Protein AF-A0A1A0UM39-F1 (afdb_monomer)

pLDDT: mean 70.12, std 14.11, range [39.03, 97.75]

Foldseek 3Di:
DDDDDDDDPVCPPPDDDPPPPPPDDDDCDDPPDPDDLVPDVVSVVVVVVVVVVVVVVVVVVVVCVVVPPPDDDDPPPDDDDDDDDDDDDDDDDDDDDDDDDDDDDDDDDDDDDDDDDDDDDDDDDDDDDDDDDDDDDDDDDDDDDDDDDD

Mean predicted aligned error: 24.95 Å

Sequence (150 aa):
MARYGPPDPNHPDNEPTAYINYGDGGPGVPPEEPVPWYRKPAALVAFGAIGALLVALIVWGLASLISGNDSTTEPTSLTPLTTTARTTATTTVSPQTVTETITAPPVAPTTTEPTTTTTTTTTTPPPTTSISTETSTETVTETVTATPAP

Radius of gyration: 46.08 Å; Cα contacts (8 Å, |Δi|>4): 5; chains: 1; bounding box: 113×48×126 Å

Solvent-accessible surface area (backbone atoms only — not comparable to full-atom values): 11419 Å² total; per-residue (Å²): 138,83,84,85,70,81,86,58,92,86,61,82,85,81,64,87,74,77,77,78,74,91,78,71,90,63,100,73,76,72,79,80,74,81,76,57,64,90,75,36,69,67,49,52,51,51,53,49,50,53,51,50,52,52,51,50,51,50,52,50,50,53,52,48,57,74,70,57,80,86,76,75,87,71,80,78,80,74,74,82,81,80,84,78,85,78,85,84,80,88,77,92,78,77,92,75,88,84,82,85,81,88,76,79,79,81,80,78,83,85,82,80,79,83,84,83,81,86,81,86,82,86,83,80,80,79,87,83,83,85,80,86,80,86,79,85,81,85,85,84,85,85,86,84,86,81,81,85,83,134

Structure (mmCIF, N/CA/C/O backbone):
data_AF-A0A1A0UM39-F1
#
_entry.id   AF-A0A1A0UM39-F1
#
loop_
_atom_site.group_PDB
_atom_site.id
_atom_site.type_symbol
_atom_site.label_atom_id
_atom_site.label_alt_id
_atom_site.label_comp_id
_atom_site.label_asym_id
_atom_site.label_entity_id
_atom_site.label_seq_id
_atom_site.pdbx_PDB_ins_code
_atom_site.Cartn_x
_atom_site.Cartn_y
_atom_site.Cartn_z
_atom_site.occupancy
_atom_site.B_iso_or_equiv
_atom_site.auth_seq_id
_atom_site.auth_comp_id
_atom_site.auth_asym_id
_atom_site.auth_atom_id
_atom_site.pdbx_PDB_model_num
ATOM 1 N N . MET A 1 1 ? 11.556 11.732 -72.282 1.00 39.03 1 MET A N 1
ATOM 2 C CA . MET A 1 1 ? 12.247 10.428 -72.416 1.00 39.03 1 MET A CA 1
ATOM 3 C C . MET A 1 1 ? 13.366 10.394 -71.384 1.00 39.03 1 MET A C 1
ATOM 5 O O . MET A 1 1 ? 14.465 10.855 -71.664 1.00 39.03 1 MET A O 1
ATOM 9 N N . ALA A 1 2 ? 13.047 9.980 -70.155 1.00 45.66 2 ALA A N 1
ATOM 10 C CA . ALA A 1 2 ? 14.037 9.820 -69.094 1.00 45.66 2 ALA A CA 1
ATOM 11 C C . ALA A 1 2 ? 14.652 8.418 -69.188 1.00 45.66 2 ALA A C 1
ATOM 13 O O . ALA A 1 2 ? 13.963 7.438 -69.466 1.00 45.66 2 ALA A O 1
ATOM 14 N N . ARG A 1 3 ? 15.975 8.390 -69.042 1.00 49.25 3 ARG A N 1
ATOM 15 C CA . ARG A 1 3 ? 16.876 7.254 -69.215 1.00 49.25 3 ARG A CA 1
ATOM 16 C C . ARG A 1 3 ? 16.698 6.259 -68.065 1.00 49.25 3 ARG A C 1
ATOM 18 O O . ARG A 1 3 ? 17.148 6.540 -66.961 1.00 49.25 3 ARG A O 1
ATOM 25 N N . TYR A 1 4 ? 16.095 5.103 -68.325 1.00 53.75 4 TYR A N 1
ATOM 26 C CA . TYR A 1 4 ? 16.143 3.969 -67.401 1.00 53.75 4 TYR A CA 1
ATOM 27 C C . TYR A 1 4 ? 17.448 3.201 -67.627 1.00 53.75 4 TYR A C 1
ATOM 29 O O . TYR A 1 4 ? 17.582 2.459 -68.600 1.00 53.75 4 TYR A O 1
ATOM 37 N N . GLY A 1 5 ? 18.436 3.450 -66.766 1.00 59.16 5 GLY A N 1
ATOM 38 C CA . GLY A 1 5 ? 19.593 2.572 -66.602 1.00 59.16 5 GLY A CA 1
ATOM 39 C C . GLY A 1 5 ? 19.238 1.365 -65.720 1.00 59.16 5 GLY A C 1
ATOM 40 O O . GLY A 1 5 ? 18.234 1.419 -65.007 1.00 59.16 5 GLY A O 1
ATOM 41 N N . PRO A 1 6 ? 20.025 0.276 -65.771 1.00 63.47 6 PRO A N 1
ATOM 42 C CA . PRO A 1 6 ? 19.827 -0.893 -64.916 1.00 63.47 6 PRO A CA 1
ATOM 43 C C . PRO A 1 6 ? 19.887 -0.503 -63.430 1.00 63.47 6 PRO A C 1
ATOM 45 O O . PRO A 1 6 ? 20.657 0.396 -63.090 1.00 63.47 6 PRO A O 1
ATOM 48 N N . PRO A 1 7 ? 19.111 -1.159 -62.550 1.00 58.03 7 PRO A N 1
ATOM 49 C CA . PRO A 1 7 ? 19.151 -0.878 -61.120 1.00 58.03 7 PRO A CA 1
ATOM 50 C C . PRO A 1 7 ? 20.548 -1.192 -60.568 1.00 58.03 7 PRO A C 1
ATOM 52 O O . PRO A 1 7 ? 21.012 -2.330 -60.656 1.00 58.03 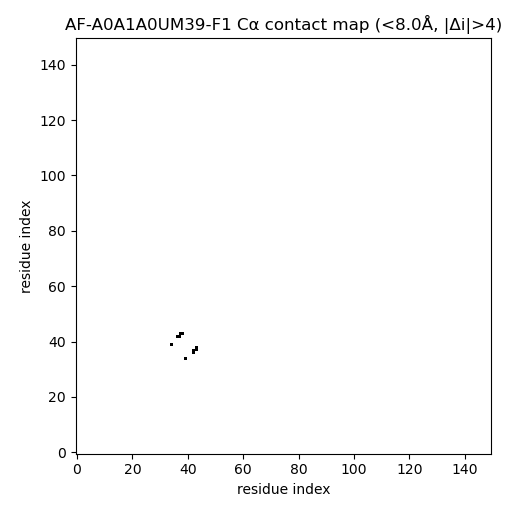7 PRO A O 1
ATOM 55 N N . ASP A 1 8 ? 21.228 -0.170 -60.044 1.00 55.66 8 ASP A N 1
ATOM 56 C CA . ASP A 1 8 ? 22.500 -0.314 -59.334 1.00 55.66 8 ASP A CA 1
ATOM 57 C C . ASP A 1 8 ? 22.234 -0.994 -57.979 1.00 55.66 8 ASP A C 1
ATOM 59 O O . ASP A 1 8 ? 21.475 -0.450 -57.173 1.00 55.66 8 ASP A O 1
ATOM 63 N N . PRO A 1 9 ? 22.847 -2.158 -57.690 1.00 59.53 9 PRO A N 1
ATOM 64 C CA . PRO A 1 9 ? 22.698 -2.837 -56.404 1.00 59.53 9 PRO A CA 1
ATOM 65 C C . PRO A 1 9 ? 23.190 -2.018 -55.202 1.00 59.53 9 PRO A C 1
ATOM 67 O O . PRO A 1 9 ? 22.872 -2.358 -54.067 1.00 59.53 9 PRO A O 1
ATOM 70 N N . ASN A 1 10 ? 23.995 -0.976 -55.431 1.00 54.09 10 ASN A N 1
ATOM 71 C CA . ASN A 1 10 ? 24.645 -0.200 -54.378 1.00 54.09 10 ASN A CA 1
ATOM 72 C C . ASN A 1 10 ? 23.911 1.097 -54.019 1.00 54.09 10 ASN A C 1
ATOM 74 O O . ASN A 1 10 ? 24.402 1.824 -53.158 1.00 54.09 10 ASN A O 1
ATOM 78 N N . HIS A 1 11 ? 22.794 1.435 -54.671 1.00 52.75 11 HIS A N 1
ATOM 79 C CA . HIS A 1 11 ? 22.005 2.639 -54.367 1.00 52.75 11 HIS A CA 1
ATOM 80 C C . HIS A 1 11 ? 20.540 2.260 -54.094 1.00 52.75 11 HIS A C 1
ATOM 82 O O . HIS A 1 11 ? 19.700 2.331 -54.995 1.00 52.75 11 HIS A O 1
ATOM 88 N N . PRO A 1 12 ? 20.204 1.867 -52.851 1.00 56.09 12 PRO A N 1
ATOM 89 C CA . PRO A 1 12 ? 18.836 1.568 -52.425 1.00 56.09 12 PRO A CA 1
ATOM 90 C C . PRO A 1 12 ? 18.015 2.852 -52.176 1.00 56.09 12 PRO A C 1
ATOM 92 O O . PRO A 1 12 ? 17.194 2.912 -51.267 1.00 56.09 12 PRO A O 1
ATOM 95 N N . ASP A 1 13 ? 18.223 3.903 -52.971 1.00 55.91 13 ASP A N 1
ATOM 96 C CA . ASP A 1 13 ? 17.697 5.248 -52.691 1.00 55.91 13 ASP A CA 1
ATOM 97 C C . ASP A 1 13 ? 16.271 5.484 -53.226 1.00 55.91 13 ASP A C 1
ATOM 99 O O . ASP A 1 13 ? 15.793 6.616 -53.252 1.00 55.91 13 ASP A O 1
ATOM 103 N N . ASN A 1 14 ? 15.562 4.432 -53.653 1.00 56.44 14 ASN A N 1
ATOM 104 C CA . ASN A 1 14 ? 14.248 4.563 -54.300 1.00 56.44 14 ASN A CA 1
ATOM 105 C C . ASN A 1 14 ? 13.136 3.711 -53.672 1.00 56.44 14 ASN A C 1
ATOM 107 O O . ASN A 1 14 ? 12.099 3.510 -54.305 1.00 56.44 14 ASN A O 1
ATOM 111 N N . GLU A 1 15 ? 13.314 3.219 -52.446 1.00 54.62 15 GLU A N 1
ATOM 112 C CA . GLU A 1 15 ? 12.243 2.526 -51.728 1.00 54.62 15 GLU A CA 1
ATOM 113 C C . GLU A 1 15 ? 11.661 3.450 -50.647 1.00 54.62 15 GLU A C 1
ATOM 115 O O . GLU A 1 15 ? 12.356 3.788 -49.685 1.00 54.62 15 GLU A O 1
ATOM 120 N N . PRO A 1 16 ? 10.400 3.909 -50.778 1.00 49.03 16 PRO A N 1
ATOM 121 C CA . PRO A 1 16 ? 9.756 4.685 -49.732 1.00 49.03 16 PRO A CA 1
ATOM 122 C C . PRO A 1 16 ? 9.565 3.784 -48.511 1.00 49.03 16 PRO A C 1
ATOM 124 O O . PRO A 1 16 ? 8.717 2.897 -48.510 1.00 49.03 16 PRO A O 1
ATOM 127 N N . THR A 1 17 ? 10.385 4.015 -47.483 1.00 53.25 17 THR A N 1
ATOM 128 C CA . THR A 1 17 ? 10.250 3.457 -46.131 1.00 53.25 17 THR A CA 1
ATOM 129 C C . THR A 1 17 ? 9.884 1.973 -46.121 1.00 53.25 17 THR A C 1
ATOM 131 O O . THR A 1 17 ? 8.778 1.600 -45.722 1.00 53.25 17 THR A O 1
ATOM 134 N N . ALA A 1 18 ? 10.817 1.110 -46.529 1.00 54.50 18 ALA A N 1
ATOM 135 C CA . ALA A 1 18 ? 10.753 -0.282 -46.109 1.00 54.50 18 ALA A CA 1
ATOM 136 C C . ALA A 1 18 ? 10.719 -0.291 -44.572 1.00 54.50 18 ALA A C 1
ATOM 138 O O . ALA A 1 18 ? 11.672 0.114 -43.904 1.00 54.50 18 ALA A O 1
ATOM 139 N N . TYR A 1 19 ? 9.568 -0.662 -44.016 1.00 40.66 19 TYR A N 1
ATOM 140 C CA . TYR A 1 19 ? 9.354 -0.784 -42.583 1.00 40.66 19 TYR A CA 1
ATOM 141 C C . TYR A 1 19 ? 10.233 -1.938 -42.100 1.00 40.66 19 TYR A C 1
ATOM 143 O O . TYR A 1 19 ? 9.859 -3.105 -42.217 1.00 40.66 19 TYR A O 1
ATOM 151 N N . ILE A 1 20 ? 11.442 -1.625 -41.628 1.00 53.19 20 ILE A N 1
ATOM 152 C CA . ILE A 1 20 ? 12.305 -2.612 -40.986 1.00 53.19 20 ILE A CA 1
ATOM 153 C C . ILE A 1 20 ? 11.565 -3.061 -39.727 1.00 53.19 20 ILE A C 1
ATOM 155 O O . ILE A 1 20 ? 11.467 -2.338 -38.736 1.00 53.19 20 ILE A O 1
ATOM 159 N N . ASN A 1 21 ? 10.975 -4.250 -39.808 1.00 53.22 21 ASN A N 1
ATOM 160 C CA . ASN A 1 21 ? 10.348 -4.924 -38.690 1.00 53.22 21 ASN A CA 1
ATOM 161 C C . ASN A 1 21 ? 11.460 -5.383 -37.734 1.00 53.22 21 ASN A C 1
ATOM 163 O O . ASN A 1 21 ? 12.010 -6.470 -37.878 1.00 53.22 21 ASN A O 1
ATOM 167 N N . TYR A 1 22 ? 11.792 -4.540 -36.755 1.00 51.38 22 TYR A N 1
ATOM 168 C CA . TYR A 1 22 ? 12.660 -4.862 -35.612 1.00 51.38 22 TYR A CA 1
ATOM 169 C C . TYR A 1 22 ? 11.962 -5.769 -34.579 1.00 51.38 22 TYR A C 1
ATOM 171 O O . TYR A 1 22 ? 12.198 -5.664 -33.378 1.00 51.38 22 TYR A O 1
ATOM 179 N N . GLY A 1 23 ? 11.056 -6.629 -35.029 1.00 50.72 23 GLY A N 1
ATOM 180 C CA . GLY A 1 23 ? 10.198 -7.461 -34.202 1.00 50.72 23 GLY A CA 1
ATOM 181 C C . GLY A 1 23 ? 10.263 -8.924 -34.606 1.00 50.72 23 GLY A C 1
ATOM 182 O O . GLY A 1 23 ? 9.219 -9.556 -34.663 1.00 50.72 23 GLY A O 1
ATOM 183 N N . ASP A 1 24 ? 11.452 -9.455 -34.905 1.00 57.69 24 ASP A N 1
ATOM 184 C CA . ASP 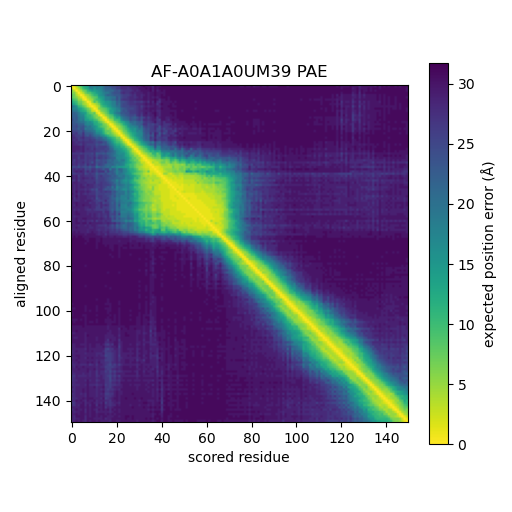A 1 24 ? 11.700 -10.899 -34.816 1.00 57.69 24 ASP A CA 1
ATOM 185 C C . ASP A 1 24 ? 13.211 -11.209 -34.712 1.00 57.69 24 ASP A C 1
ATOM 187 O O . ASP A 1 24 ? 13.955 -11.171 -35.689 1.00 57.69 24 ASP A O 1
ATOM 191 N N . GLY A 1 25 ? 13.681 -11.455 -33.485 1.00 56.94 25 GLY A N 1
ATOM 192 C CA . GLY A 1 25 ? 14.749 -12.424 -33.189 1.00 56.94 25 GLY A CA 1
ATOM 193 C C . GLY A 1 25 ? 16.131 -12.318 -33.859 1.00 56.94 25 GLY A C 1
ATOM 194 O O . GLY A 1 25 ? 16.719 -13.356 -34.154 1.00 56.94 25 GLY A O 1
ATOM 195 N N . GLY A 1 26 ? 16.698 -11.125 -34.067 1.00 54.69 26 GLY A N 1
ATOM 196 C CA . GLY A 1 26 ? 18.100 -10.977 -34.506 1.00 54.69 26 GLY A CA 1
ATOM 197 C C . GLY A 1 26 ? 19.147 -11.300 -33.411 1.00 54.69 26 GLY A C 1
ATOM 198 O O . GLY A 1 26 ? 18.834 -11.189 -32.221 1.00 54.69 26 GLY A O 1
ATOM 199 N N . PRO A 1 27 ? 20.405 -11.666 -33.760 1.00 53.75 27 PRO A N 1
ATOM 200 C CA . PRO A 1 27 ? 21.461 -11.980 -32.792 1.00 53.75 27 PRO A CA 1
ATOM 201 C C . PRO A 1 27 ? 21.893 -10.713 -32.044 1.00 53.75 27 PRO A C 1
ATOM 203 O O . PRO A 1 27 ? 22.726 -9.943 -32.515 1.00 53.75 27 PRO A O 1
ATOM 206 N N . GLY A 1 28 ? 21.289 -10.484 -30.882 1.00 59.28 28 GLY A N 1
ATOM 207 C CA . GLY A 1 28 ? 21.580 -9.319 -30.051 1.00 59.28 28 GLY A CA 1
ATOM 208 C C . GLY A 1 28 ? 20.369 -8.793 -29.301 1.00 59.28 28 GLY A C 1
ATOM 209 O O . GLY A 1 28 ? 20.226 -7.580 -29.201 1.00 59.28 28 GLY A O 1
ATOM 210 N N . VAL A 1 29 ? 19.494 -9.670 -28.796 1.00 61.56 29 VAL A N 1
ATOM 211 C CA . VAL A 1 29 ? 18.409 -9.239 -27.906 1.00 61.56 29 VAL A CA 1
ATOM 212 C C . VAL A 1 29 ? 19.070 -8.618 -26.668 1.00 61.56 29 VAL A C 1
ATOM 214 O O . VAL A 1 29 ? 19.755 -9.343 -25.937 1.00 61.56 29 VAL A O 1
ATOM 217 N N . PRO A 1 30 ? 1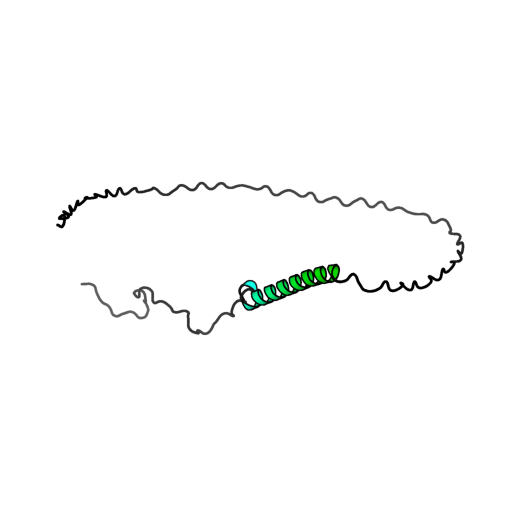8.959 -7.294 -26.448 1.00 68.38 30 PRO A N 1
ATOM 218 C CA . PRO A 1 30 ? 19.450 -6.700 -25.216 1.00 68.38 30 PRO A CA 1
ATOM 219 C C . PRO A 1 30 ? 18.695 -7.348 -24.045 1.00 68.38 30 PRO A C 1
ATOM 221 O O . PRO A 1 30 ? 17.514 -7.671 -24.197 1.00 68.38 30 PRO A O 1
ATOM 224 N N . PRO A 1 31 ? 19.352 -7.597 -22.899 1.00 74.44 31 PRO A N 1
ATOM 225 C CA . PRO A 1 31 ? 18.678 -8.173 -21.741 1.00 74.44 31 PRO A CA 1
ATOM 226 C C . PRO A 1 31 ? 17.445 -7.331 -21.401 1.00 74.44 31 PRO A C 1
ATOM 228 O O . PRO A 1 31 ? 17.537 -6.103 -21.380 1.00 74.44 31 PRO A O 1
ATOM 231 N N . GLU A 1 32 ? 16.302 -7.984 -21.161 1.00 76.12 32 GLU A N 1
ATOM 232 C CA . GLU A 1 32 ? 15.085 -7.280 -20.756 1.00 76.12 32 GLU A CA 1
ATOM 233 C C . GLU A 1 32 ? 15.391 -6.399 -19.546 1.00 76.12 32 GLU A C 1
ATOM 235 O O . GLU A 1 32 ? 15.867 -6.870 -18.506 1.00 76.12 32 GLU A O 1
ATOM 240 N N . GLU A 1 33 ? 15.120 -5.103 -19.685 1.00 80.06 33 GLU A N 1
ATOM 241 C CA . GLU A 1 33 ? 15.228 -4.186 -18.565 1.00 80.06 33 GLU A CA 1
ATOM 242 C C . GLU A 1 33 ? 14.261 -4.635 -17.459 1.00 80.06 33 GLU A C 1
ATOM 244 O O . GLU A 1 33 ? 13.112 -5.004 -17.737 1.00 80.06 33 GLU A O 1
ATOM 249 N N . PRO A 1 34 ? 14.693 -4.632 -16.186 1.00 80.56 34 PRO A N 1
ATOM 250 C CA . PRO A 1 34 ? 13.866 -5.121 -15.100 1.00 80.56 34 PRO A CA 1
ATOM 251 C C . PRO A 1 34 ? 12.593 -4.281 -15.002 1.00 80.56 34 PRO A C 1
ATOM 253 O O . PRO A 1 34 ? 12.618 -3.119 -14.598 1.00 80.56 34 PRO A O 1
ATOM 256 N N . VAL A 1 35 ? 11.455 -4.900 -15.331 1.00 85.12 35 VAL A N 1
ATOM 257 C CA . VAL A 1 35 ? 10.155 -4.233 -15.236 1.00 85.12 35 VAL A CA 1
ATOM 258 C C . VAL A 1 35 ? 9.950 -3.761 -13.791 1.00 85.12 35 VAL A C 1
ATOM 260 O O . VAL A 1 35 ? 10.012 -4.599 -12.869 1.00 85.12 35 VAL A O 1
ATOM 263 N N . PRO A 1 36 ? 9.690 -2.455 -13.576 1.00 86.69 36 PRO A N 1
ATOM 264 C CA . PRO A 1 36 ? 9.542 -1.893 -12.247 1.00 86.69 36 PRO A CA 1
ATOM 265 C C . PRO A 1 36 ? 8.477 -2.634 -11.444 1.00 86.69 36 PRO A C 1
ATOM 267 O O . PRO A 1 36 ? 7.419 -2.991 -11.966 1.00 86.69 36 PRO A O 1
ATOM 270 N N . TRP A 1 37 ? 8.745 -2.868 -10.160 1.00 87.44 37 TRP A N 1
ATOM 271 C CA . TRP A 1 37 ? 7.884 -3.679 -9.293 1.00 87.44 37 TRP A CA 1
ATOM 272 C C . TRP A 1 37 ? 6.443 -3.153 -9.230 1.00 87.44 37 TRP A C 1
ATOM 274 O O . TRP A 1 37 ? 5.511 -3.946 -9.223 1.00 87.44 37 TRP A O 1
ATOM 284 N N . TYR A 1 38 ? 6.241 -1.837 -9.306 1.00 78.81 38 TYR A N 1
ATOM 285 C CA . TYR A 1 38 ? 4.916 -1.211 -9.314 1.00 78.81 38 TYR A CA 1
ATOM 286 C C . TYR A 1 38 ? 4.113 -1.441 -10.609 1.00 78.81 38 TYR A C 1
ATOM 288 O O . TYR A 1 38 ? 2.919 -1.166 -10.636 1.00 78.81 38 TYR A O 1
ATOM 296 N N . ARG A 1 39 ? 4.737 -1.938 -11.690 1.00 85.56 39 ARG A N 1
ATOM 297 C CA . ARG A 1 39 ? 4.052 -2.307 -12.946 1.00 85.56 39 ARG A CA 1
ATOM 298 C C . ARG A 1 39 ? 3.672 -3.782 -13.016 1.00 85.56 39 ARG A C 1
ATOM 300 O O . ARG A 1 39 ? 2.976 -4.190 -13.942 1.00 85.56 39 ARG A O 1
ATOM 307 N N . LYS A 1 40 ? 4.117 -4.590 -12.052 1.00 88.56 40 LYS A N 1
ATOM 308 C CA . LYS A 1 40 ? 3.772 -6.010 -11.983 1.00 88.56 40 LYS A CA 1
ATOM 309 C C . LYS A 1 40 ? 2.450 -6.153 -11.221 1.00 88.56 40 LYS A C 1
ATOM 311 O O . LYS A 1 40 ? 2.422 -5.836 -10.031 1.00 88.56 40 LYS A O 1
ATOM 316 N N . PRO A 1 41 ? 1.369 -6.665 -11.845 1.00 85.31 41 PRO A N 1
ATOM 317 C CA . PRO A 1 41 ? 0.066 -6.777 -11.185 1.00 85.31 41 PRO A CA 1
ATOM 318 C C . PRO A 1 41 ? 0.145 -7.614 -9.901 1.00 85.31 41 PRO A C 1
ATOM 320 O O . PRO A 1 41 ? -0.4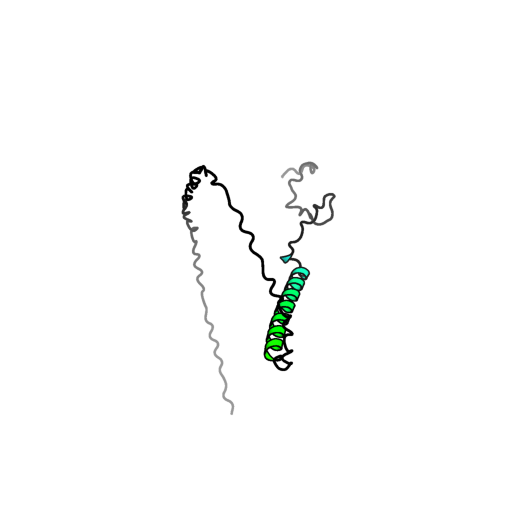49 -7.252 -8.891 1.00 85.31 41 PRO A O 1
ATOM 323 N N . ALA A 1 42 ? 0.965 -8.668 -9.889 1.00 89.38 42 ALA A N 1
ATOM 324 C CA . ALA A 1 42 ? 1.191 -9.494 -8.704 1.00 89.38 42 ALA A CA 1
ATOM 325 C C . ALA A 1 42 ? 1.782 -8.716 -7.513 1.00 89.38 42 ALA A C 1
ATOM 327 O O . ALA A 1 42 ? 1.403 -8.969 -6.373 1.00 89.38 42 ALA A O 1
ATOM 328 N N . ALA A 1 43 ? 2.676 -7.752 -7.756 1.00 88.19 43 ALA A N 1
ATOM 329 C CA . ALA A 1 43 ? 3.272 -6.954 -6.686 1.00 88.19 43 ALA A CA 1
ATOM 330 C C . ALA A 1 43 ? 2.249 -5.993 -6.062 1.00 88.19 43 ALA A C 1
ATOM 332 O O . ALA A 1 43 ? 2.208 -5.852 -4.842 1.00 88.19 43 ALA A O 1
ATOM 333 N N . LEU A 1 44 ? 1.380 -5.390 -6.884 1.00 87.56 44 LEU A N 1
ATOM 334 C CA . LEU A 1 44 ? 0.281 -4.548 -6.401 1.00 87.56 44 LEU A CA 1
ATOM 335 C C . LEU A 1 44 ? -0.743 -5.360 -5.595 1.00 87.56 44 LEU A C 1
ATOM 337 O O . LEU A 1 44 ? -1.178 -4.915 -4.536 1.00 87.56 44 LEU A O 1
ATOM 341 N N . VAL A 1 45 ? -1.081 -6.571 -6.049 1.00 92.81 45 VAL A N 1
ATOM 342 C CA . VAL A 1 45 ? -1.984 -7.480 -5.324 1.00 92.81 45 VAL A CA 1
ATOM 343 C C . VAL A 1 45 ? -1.377 -7.918 -3.992 1.00 92.81 45 VAL A C 1
ATOM 345 O O . VAL A 1 45 ? -2.060 -7.877 -2.973 1.00 92.81 45 VAL A O 1
ATOM 348 N N . ALA A 1 46 ? -0.093 -8.286 -3.970 1.00 92.12 46 ALA A N 1
ATOM 349 C CA . ALA A 1 46 ? 0.593 -8.678 -2.742 1.00 92.12 46 ALA A CA 1
ATOM 350 C C . ALA A 1 46 ? 0.644 -7.526 -1.727 1.00 92.12 46 ALA A C 1
ATOM 352 O O . ALA A 1 46 ? 0.320 -7.719 -0.557 1.00 92.12 46 ALA A O 1
ATOM 353 N N . PHE A 1 47 ? 0.988 -6.315 -2.175 1.00 93.44 47 PHE A N 1
ATOM 354 C CA . PHE A 1 47 ? 1.020 -5.139 -1.307 1.00 93.44 47 PHE A CA 1
ATOM 355 C C . PHE A 1 47 ? -0.377 -4.777 -0.782 1.00 93.44 47 PHE A C 1
ATOM 357 O O . PHE A 1 47 ? -0.539 -4.498 0.405 1.00 93.44 47 PHE A O 1
ATOM 364 N N . GLY A 1 48 ? -1.401 -4.859 -1.637 1.00 95.06 48 GLY A N 1
ATOM 365 C CA . GLY A 1 48 ? -2.797 -4.674 -1.241 1.00 95.06 48 GLY A CA 1
ATOM 366 C C . GLY A 1 48 ? -3.267 -5.710 -0.218 1.00 95.06 48 GLY A C 1
ATOM 367 O O . GLY A 1 48 ? -3.900 -5.347 0.769 1.00 95.06 48 GLY A O 1
ATOM 368 N N . ALA A 1 49 ? -2.909 -6.984 -0.397 1.00 96.88 49 ALA A N 1
ATOM 369 C CA . ALA A 1 49 ? -3.252 -8.057 0.535 1.00 96.88 49 ALA A CA 1
ATOM 370 C C . ALA A 1 49 ? -2.586 -7.868 1.906 1.00 96.88 49 ALA A C 1
ATOM 372 O O . ALA A 1 49 ? -3.244 -8.028 2.933 1.00 96.88 49 ALA A O 1
ATOM 373 N N . ILE A 1 50 ? -1.309 -7.472 1.932 1.00 97.19 50 ILE A N 1
ATOM 374 C CA . ILE A 1 50 ? -0.596 -7.149 3.176 1.00 97.19 50 ILE A CA 1
ATOM 375 C C . ILE A 1 50 ? -1.257 -5.954 3.870 1.00 97.19 50 ILE A C 1
ATOM 377 O O . ILE A 1 50 ? -1.521 -6.013 5.070 1.00 97.19 50 ILE A O 1
ATOM 381 N N . GLY A 1 51 ? -1.575 -4.893 3.120 1.00 97.12 51 GLY A N 1
ATOM 382 C CA . GLY A 1 51 ? -2.280 -3.727 3.651 1.00 97.12 51 GLY A CA 1
ATOM 383 C C . GLY A 1 51 ? -3.646 -4.088 4.240 1.00 97.12 51 GLY A C 1
ATOM 384 O O . GLY A 1 51 ? -3.957 -3.693 5.362 1.00 97.12 51 GLY A O 1
ATOM 385 N N . ALA A 1 52 ? -4.438 -4.895 3.532 1.00 97.56 52 ALA A N 1
ATOM 386 C CA . ALA A 1 52 ? -5.745 -5.353 3.997 1.00 97.56 52 ALA A CA 1
ATOM 387 C C . ALA A 1 52 ? -5.645 -6.219 5.261 1.00 97.56 52 ALA A C 1
ATOM 389 O O . ALA A 1 52 ? -6.422 -6.030 6.194 1.00 97.56 52 ALA A O 1
ATOM 390 N N . LEU A 1 53 ? -4.670 -7.130 5.324 1.00 97.62 53 LEU A N 1
ATOM 391 C CA . LEU A 1 53 ? -4.427 -7.970 6.497 1.00 97.62 53 LEU A CA 1
ATOM 392 C C . LEU A 1 53 ? -4.030 -7.125 7.714 1.00 97.62 53 LEU A C 1
ATOM 394 O O . LEU A 1 53 ? -4.526 -7.359 8.814 1.00 97.62 53 LEU A O 1
ATOM 398 N N . LEU A 1 54 ? -3.195 -6.104 7.517 1.00 97.69 54 LEU A N 1
ATOM 399 C CA . LEU A 1 54 ? -2.785 -5.190 8.581 1.00 97.69 54 LEU A CA 1
ATOM 400 C C . LEU A 1 54 ? -3.979 -4.386 9.118 1.00 97.69 54 LEU A C 1
ATOM 402 O O . LEU A 1 54 ? -4.172 -4.307 10.329 1.00 97.69 54 LEU A O 1
ATOM 406 N N . VAL A 1 55 ? -4.831 -3.858 8.233 1.00 97.75 55 VAL A N 1
ATOM 407 C CA . VAL A 1 55 ? -6.075 -3.177 8.633 1.00 97.75 55 VAL A CA 1
ATOM 408 C C . VAL A 1 55 ? -7.016 -4.134 9.369 1.00 97.75 55 VAL A C 1
ATOM 410 O O . VAL A 1 55 ? -7.567 -3.767 10.406 1.00 97.75 55 VAL A O 1
ATOM 413 N N . ALA A 1 56 ? -7.167 -5.370 8.889 1.00 97.50 56 ALA A N 1
ATOM 414 C CA . ALA A 1 56 ? -7.992 -6.379 9.544 1.00 97.50 56 ALA A CA 1
ATOM 415 C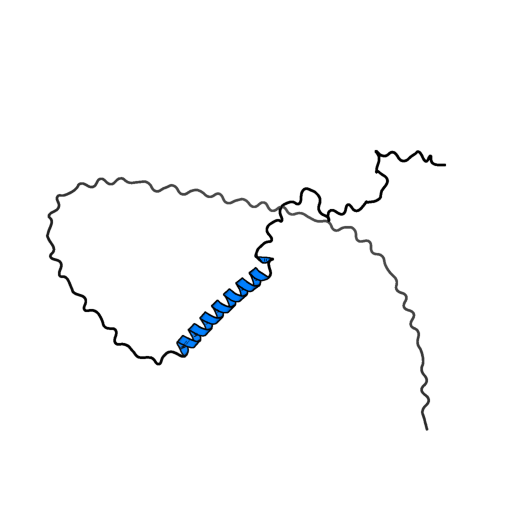 C . ALA A 1 56 ? -7.500 -6.690 10.967 1.00 97.50 56 ALA A C 1
ATOM 417 O O . ALA A 1 56 ? -8.318 -6.750 11.882 1.00 97.50 56 ALA A O 1
ATOM 418 N N . LEU A 1 57 ? -6.183 -6.817 11.181 1.00 96.81 57 LEU A N 1
ATOM 419 C CA . LEU A 1 57 ? -5.604 -7.013 12.515 1.00 96.81 57 LEU A CA 1
ATOM 420 C C . LEU A 1 57 ? -5.842 -5.821 13.444 1.00 96.81 57 LEU A C 1
ATOM 422 O O . LEU A 1 57 ? -6.122 -6.028 14.621 1.00 96.81 57 LEU A O 1
ATOM 426 N N . ILE A 1 58 ? -5.771 -4.587 12.936 1.00 96.12 58 ILE A N 1
ATOM 427 C CA . ILE A 1 58 ? -6.071 -3.390 13.735 1.00 96.12 58 ILE A CA 1
ATOM 428 C C . ILE A 1 58 ? -7.539 -3.397 14.166 1.00 96.12 58 ILE A C 1
ATOM 430 O O . ILE A 1 58 ? -7.830 -3.244 15.350 1.00 96.12 58 ILE A O 1
ATOM 434 N N . VAL A 1 59 ? -8.467 -3.603 13.228 1.00 96.38 59 VAL A N 1
ATOM 435 C CA . VAL A 1 59 ? -9.908 -3.631 13.526 1.00 96.38 59 VAL A CA 1
ATOM 436 C C . VAL A 1 59 ? -10.239 -4.769 14.486 1.00 96.38 59 VAL A C 1
ATOM 438 O O . VAL A 1 59 ? -10.967 -4.562 15.453 1.00 96.38 59 VAL A O 1
ATOM 441 N N . TRP A 1 60 ? -9.667 -5.952 14.258 1.00 94.94 60 TRP A N 1
ATOM 442 C CA . TRP A 1 60 ? -9.823 -7.097 15.146 1.00 94.94 60 TRP A CA 1
ATOM 443 C C . TRP A 1 60 ? -9.256 -6.817 16.540 1.00 94.94 60 TRP A C 1
ATOM 445 O O . TRP A 1 60 ? -9.924 -7.108 17.525 1.00 94.94 60 TRP A O 1
ATOM 455 N N . GLY A 1 61 ? -8.084 -6.188 16.647 1.00 92.38 61 GLY A N 1
ATOM 456 C CA . GLY A 1 61 ? -7.494 -5.792 17.925 1.00 92.38 61 GLY A CA 1
ATOM 457 C C . GLY A 1 61 ? -8.362 -4.792 18.692 1.00 92.38 61 GLY A C 1
ATOM 458 O O . GLY A 1 61 ? -8.587 -4.967 19.886 1.00 92.38 61 GLY A O 1
ATOM 459 N N . LEU A 1 62 ? -8.919 -3.787 18.010 1.00 93.25 62 LEU A N 1
ATOM 460 C CA . LEU A 1 62 ? -9.840 -2.821 18.621 1.00 93.25 62 LEU A CA 1
ATOM 461 C C . LEU A 1 62 ? -11.151 -3.483 19.062 1.00 93.25 62 LEU A C 1
ATOM 463 O O . LEU A 1 62 ? -11.610 -3.256 20.179 1.00 93.25 62 LEU A O 1
ATOM 467 N N . ALA A 1 63 ? -11.733 -4.339 18.220 1.00 89.00 63 ALA A N 1
ATOM 468 C CA . ALA A 1 63 ? -12.929 -5.099 18.567 1.00 89.00 63 ALA A CA 1
ATOM 469 C C . ALA A 1 63 ? -12.668 -6.050 19.744 1.00 89.00 63 ALA A C 1
ATOM 471 O O . ALA A 1 63 ? -13.497 -6.148 20.647 1.00 89.00 63 ALA A O 1
ATOM 472 N N . SER A 1 64 ? -11.505 -6.705 19.770 1.00 85.50 64 SER A N 1
ATOM 473 C CA . SER A 1 64 ? -11.079 -7.594 20.850 1.00 85.50 64 SER A CA 1
ATOM 474 C C . SER A 1 64 ? -10.817 -6.839 22.152 1.00 85.50 64 SER A C 1
ATOM 476 O O . SER A 1 64 ? -11.067 -7.397 23.213 1.00 85.50 64 SER A O 1
ATOM 478 N N . LEU A 1 65 ? -10.356 -5.586 22.097 1.00 83.75 65 LEU A N 1
ATOM 479 C CA . LEU A 1 65 ? -10.168 -4.745 23.281 1.00 83.75 65 LEU A CA 1
ATOM 480 C C . LEU A 1 65 ? -11.508 -4.298 23.879 1.00 83.75 65 LEU A C 1
ATOM 482 O O . LEU A 1 65 ? -11.672 -4.292 25.091 1.00 83.75 65 LEU A O 1
ATOM 486 N N . ILE A 1 66 ? -12.479 -3.955 23.028 1.00 82.88 66 ILE A N 1
ATOM 487 C CA . ILE A 1 66 ? -13.827 -3.567 23.469 1.00 82.88 66 ILE A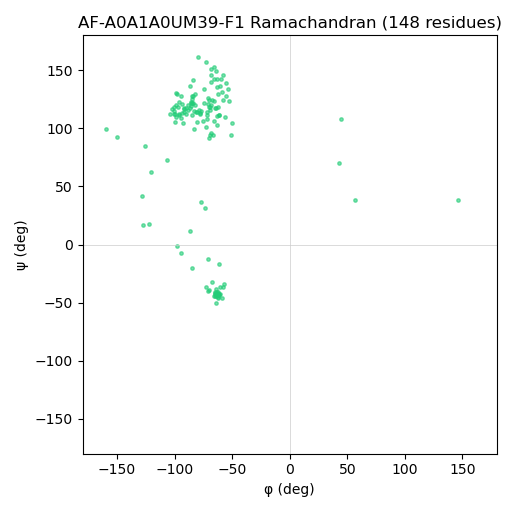 CA 1
ATOM 488 C C . ILE A 1 66 ? -14.614 -4.788 23.969 1.00 82.88 66 ILE A C 1
ATOM 490 O O . ILE A 1 66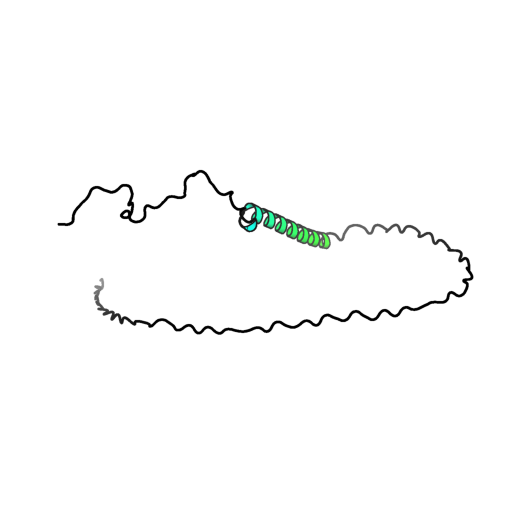 ? -15.382 -4.680 24.920 1.00 82.88 66 ILE A O 1
ATOM 494 N N . SER A 1 67 ? -14.426 -5.949 23.338 1.00 77.56 67 SER A N 1
ATOM 495 C CA . SER A 1 67 ? -15.147 -7.185 23.681 1.00 77.56 67 SER A CA 1
ATOM 496 C C . SER A 1 67 ? -14.490 -7.968 24.822 1.00 77.56 67 SER A C 1
ATOM 498 O O . SER A 1 67 ? -15.133 -8.812 25.437 1.00 77.56 67 SER A O 1
ATOM 500 N N . GLY A 1 68 ? -13.208 -7.725 25.094 1.00 60.09 68 GLY A N 1
ATOM 501 C CA . GLY A 1 68 ? -12.413 -8.442 26.082 1.00 60.09 68 GLY A CA 1
ATOM 502 C C . GLY A 1 68 ? -12.153 -7.607 27.327 1.00 60.09 68 GLY A C 1
ATOM 503 O O . GLY A 1 68 ? -11.021 -7.191 27.546 1.00 60.09 68 GLY A O 1
ATOM 504 N N . ASN A 1 69 ? -13.174 -7.397 28.162 1.00 59.66 69 ASN A N 1
ATOM 505 C CA . ASN A 1 69 ? -12.975 -6.920 29.537 1.00 59.66 69 ASN A CA 1
ATOM 506 C C . ASN A 1 69 ? -13.562 -7.861 30.609 1.00 59.66 69 ASN A C 1
ATOM 508 O O . ASN A 1 69 ? -13.674 -7.477 31.769 1.00 59.66 69 ASN A O 1
ATOM 512 N N . ASP A 1 70 ? -13.844 -9.119 30.265 1.00 61.97 70 ASP A N 1
ATOM 513 C CA . ASP A 1 70 ? -14.352 -10.116 31.215 1.00 61.97 70 ASP A CA 1
ATOM 514 C C . ASP A 1 70 ? -13.402 -11.315 31.313 1.00 61.97 70 ASP A C 1
ATOM 516 O O . ASP A 1 70 ? -13.739 -12.443 30.960 1.00 61.97 70 ASP A O 1
ATOM 520 N N . SER A 1 71 ? -12.165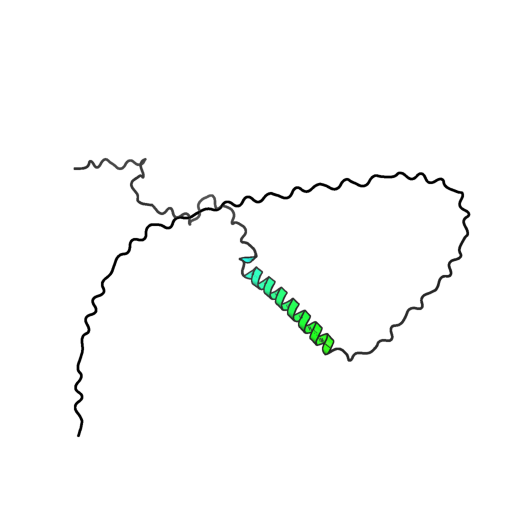 -11.095 31.755 1.00 56.16 71 SER A N 1
ATOM 521 C CA . SER A 1 71 ? -11.278 -12.185 32.181 1.00 56.16 71 SER A CA 1
ATOM 522 C C . SER A 1 71 ? -10.315 -11.688 33.252 1.00 56.16 71 SER A C 1
ATOM 524 O O . SER A 1 71 ? -9.257 -11.149 32.956 1.00 56.16 71 SER A O 1
ATOM 526 N N . THR A 1 72 ? -10.763 -11.871 34.496 1.00 55.09 72 THR A N 1
ATOM 527 C CA . THR A 1 72 ? -9.982 -12.150 35.707 1.00 55.09 72 THR A CA 1
ATOM 528 C C . THR A 1 72 ? -8.714 -11.325 35.916 1.00 55.09 72 THR A C 1
ATOM 530 O O . THR A 1 72 ? -7.666 -11.590 35.338 1.00 55.09 72 THR A O 1
ATOM 533 N N . THR A 1 73 ? -8.785 -10.405 36.881 1.00 54.72 73 THR A N 1
ATOM 534 C CA . THR A 1 73 ? -7.627 -9.950 37.652 1.00 54.72 73 THR A CA 1
ATOM 535 C C . THR A 1 73 ? -6.888 -11.174 38.204 1.00 54.72 73 THR A C 1
ATOM 537 O O . THR A 1 73 ? -7.255 -11.707 39.250 1.00 54.72 73 THR A O 1
ATOM 540 N N . GLU A 1 74 ? -5.862 -11.656 37.503 1.00 60.91 74 GLU A N 1
ATOM 541 C CA . GLU A 1 74 ? -4.826 -12.450 38.155 1.00 60.91 74 GLU A CA 1
ATOM 542 C C . GLU A 1 74 ? -4.224 -11.572 39.260 1.00 60.91 74 GLU A C 1
ATOM 544 O O . GLU A 1 74 ? -3.897 -10.406 39.003 1.00 60.91 74 GLU A O 1
ATOM 549 N N . PRO A 1 75 ? -4.075 -12.067 40.500 1.00 59.50 75 PRO A N 1
ATOM 550 C CA . PRO A 1 75 ? -3.240 -11.371 41.454 1.00 59.50 75 PRO A CA 1
ATOM 551 C C . PRO A 1 75 ? -1.819 -11.395 40.894 1.00 59.50 75 PRO A C 1
ATOM 553 O O . PRO A 1 75 ? -1.186 -12.448 40.837 1.00 59.50 75 PRO A O 1
ATOM 556 N N . THR A 1 76 ? -1.314 -10.232 40.481 1.00 62.97 76 THR A N 1
ATOM 557 C CA . THR A 1 76 ? 0.108 -10.028 40.215 1.00 62.97 76 THR A CA 1
ATOM 558 C C . THR A 1 76 ? 0.882 -10.535 41.429 1.00 62.97 76 THR A C 1
ATOM 560 O O . THR A 1 76 ? 0.880 -9.903 42.487 1.00 62.97 76 THR A O 1
ATOM 563 N N . SER A 1 77 ? 1.514 -11.701 41.303 1.00 58.94 77 SER A N 1
ATOM 564 C CA . SER A 1 77 ? 2.446 -12.202 42.304 1.00 58.94 77 SER A CA 1
ATOM 565 C C . SER A 1 77 ? 3.663 -11.286 42.270 1.00 58.94 77 SER A C 1
ATOM 567 O O . SER A 1 77 ? 4.524 -11.389 41.397 1.00 58.94 77 SER A O 1
ATOM 569 N N . LEU A 1 78 ? 3.685 -10.305 43.169 1.00 65.56 78 LEU A N 1
ATOM 570 C CA . LEU A 1 78 ? 4.836 -9.438 43.357 1.00 65.56 78 LEU A CA 1
ATOM 571 C C . LEU A 1 78 ? 5.932 -10.269 44.026 1.00 65.56 78 LEU A C 1
ATOM 573 O O . LEU A 1 78 ? 5.809 -10.661 45.187 1.00 65.56 78 LEU A O 1
ATOM 577 N N . THR A 1 79 ? 7.008 -10.544 43.294 1.00 71.50 79 THR A N 1
ATOM 578 C CA . THR A 1 79 ? 8.237 -11.102 43.857 1.00 71.50 79 THR A CA 1
ATOM 579 C C . THR A 1 79 ? 8.712 -10.180 44.987 1.00 71.50 79 THR A C 1
ATOM 581 O O . THR A 1 79 ? 8.838 -8.974 44.752 1.00 71.50 79 THR A O 1
ATOM 584 N N . PRO A 1 80 ? 8.991 -10.675 46.208 1.00 64.88 80 PRO A N 1
ATOM 585 C CA . PRO A 1 80 ? 9.547 -9.821 47.246 1.00 64.88 80 PRO A CA 1
ATOM 586 C C . PRO A 1 80 ? 10.929 -9.336 46.797 1.00 64.88 80 PRO A C 1
ATOM 588 O O . PRO A 1 80 ? 11.847 -10.131 46.580 1.00 64.88 80 PRO A O 1
ATOM 591 N N . LEU A 1 81 ? 11.084 -8.020 46.641 1.00 63.81 81 LEU A N 1
ATOM 592 C CA . LEU A 1 81 ? 12.396 -7.417 46.433 1.00 63.81 81 LEU A CA 1
ATOM 593 C C . LEU A 1 81 ? 13.230 -7.639 47.698 1.00 63.81 81 LEU A C 1
ATOM 595 O O . LEU A 1 81 ? 12.896 -7.161 48.781 1.00 63.81 81 LEU A O 1
ATOM 599 N N . THR A 1 82 ? 14.330 -8.374 47.553 1.00 67.50 82 THR A N 1
ATOM 600 C CA . THR A 1 82 ? 15.323 -8.519 48.617 1.00 67.50 82 THR A CA 1
ATOM 601 C C . THR A 1 82 ? 16.126 -7.224 48.692 1.00 67.50 82 THR A C 1
ATOM 603 O O . THR A 1 82 ? 16.954 -6.942 47.828 1.00 67.50 82 THR A O 1
ATOM 606 N N . THR A 1 83 ? 15.875 -6.415 49.718 1.00 63.97 83 THR A N 1
ATOM 607 C CA . THR A 1 83 ? 16.677 -5.223 50.011 1.00 63.97 83 THR A CA 1
ATOM 608 C C . THR A 1 83 ? 18.030 -5.653 50.574 1.00 63.97 83 THR A C 1
ATOM 610 O O . THR A 1 83 ? 18.151 -6.003 51.745 1.00 63.97 83 THR A O 1
ATOM 613 N N . THR A 1 84 ? 19.072 -5.629 49.744 1.00 69.56 84 THR A N 1
ATOM 614 C CA . THR A 1 84 ? 20.460 -5.779 50.196 1.00 69.56 84 THR A CA 1
ATOM 615 C C . THR A 1 84 ? 20.938 -4.462 50.808 1.00 69.56 84 THR A C 1
ATOM 617 O O . THR A 1 84 ? 21.114 -3.469 50.103 1.00 69.56 84 THR A O 1
ATOM 620 N N . ALA A 1 85 ? 21.175 -4.440 52.121 1.00 64.25 85 ALA A N 1
ATOM 621 C CA . ALA A 1 85 ? 21.858 -3.322 52.767 1.00 64.25 85 ALA A CA 1
ATOM 622 C C . ALA A 1 85 ? 23.332 -3.298 52.322 1.00 64.25 85 ALA A C 1
ATOM 624 O O . ALA A 1 85 ? 24.071 -4.261 52.524 1.00 64.25 85 ALA A O 1
ATOM 625 N N . ARG A 1 86 ? 23.755 -2.200 51.687 1.00 64.25 86 ARG A N 1
ATOM 626 C CA . ARG A 1 86 ? 25.139 -1.982 51.252 1.00 64.25 86 ARG A CA 1
ATOM 627 C C . ARG A 1 86 ? 25.927 -1.326 52.384 1.00 64.25 86 ARG A C 1
ATOM 629 O O . ARG A 1 86 ? 25.655 -0.183 52.737 1.00 64.25 86 ARG A O 1
ATOM 636 N N . THR A 1 87 ? 26.925 -2.022 52.917 1.00 62.09 87 THR A N 1
ATOM 637 C CA . THR A 1 87 ? 27.914 -1.437 53.831 1.00 62.09 87 THR A CA 1
ATOM 638 C C . THR A 1 87 ? 28.804 -0.464 53.057 1.00 62.09 87 THR A C 1
ATOM 640 O O . THR A 1 87 ? 29.482 -0.852 52.107 1.00 62.09 87 THR A O 1
ATOM 643 N N . THR A 1 88 ? 28.795 0.810 53.437 1.00 56.12 88 THR A N 1
ATOM 644 C CA . THR A 1 88 ? 29.711 1.827 52.908 1.00 56.12 88 THR A CA 1
ATOM 645 C C . THR A 1 88 ? 31.074 1.703 53.581 1.00 56.12 88 THR A C 1
ATOM 647 O O . THR A 1 88 ? 31.192 1.917 54.785 1.00 56.12 88 THR A O 1
ATOM 650 N N . ALA A 1 89 ? 32.105 1.376 52.802 1.00 63.62 89 ALA A N 1
ATOM 651 C CA . ALA A 1 89 ? 33.493 1.554 53.207 1.00 63.62 89 ALA A CA 1
ATOM 652 C C . ALA A 1 89 ? 33.922 2.996 52.894 1.00 63.62 89 ALA A C 1
ATOM 654 O O . ALA A 1 89 ? 33.781 3.455 51.760 1.00 63.62 89 ALA A O 1
ATOM 655 N N . THR A 1 90 ? 34.428 3.715 53.895 1.00 54.09 90 THR A N 1
ATOM 656 C CA . THR A 1 90 ? 34.975 5.065 53.721 1.00 54.09 90 THR A CA 1
ATOM 657 C C . THR A 1 90 ? 36.395 4.963 53.173 1.00 54.09 90 THR A C 1
ATOM 659 O O . THR A 1 90 ? 37.290 4.473 53.859 1.00 54.09 90 THR A O 1
ATOM 662 N N . THR A 1 91 ? 36.619 5.429 51.946 1.00 61.47 91 THR A N 1
ATOM 663 C CA . THR A 1 91 ? 37.963 5.580 51.372 1.00 61.47 91 THR A CA 1
ATOM 664 C C . THR A 1 91 ? 38.380 7.044 51.460 1.00 61.47 91 THR A C 1
ATOM 666 O O . THR A 1 91 ? 37.778 7.906 50.824 1.00 61.47 91 THR A O 1
ATOM 669 N N . THR A 1 92 ? 39.414 7.332 52.251 1.00 59.41 92 THR A N 1
ATOM 670 C CA . THR A 1 92 ? 40.079 8.640 52.269 1.00 59.41 92 THR A CA 1
ATOM 671 C C . THR A 1 92 ? 40.855 8.819 50.964 1.00 59.41 92 THR A C 1
ATOM 673 O O . THR A 1 92 ? 41.769 8.047 50.682 1.00 59.41 92 THR A O 1
ATOM 676 N N . VAL A 1 93 ? 40.495 9.826 50.167 1.00 61.62 93 VAL A N 1
ATOM 677 C CA . VAL A 1 93 ? 41.186 10.182 48.918 1.00 61.62 93 VAL A CA 1
ATOM 678 C C . VAL A 1 93 ? 42.143 11.357 49.146 1.00 61.62 93 VAL A C 1
ATOM 680 O O . VAL A 1 93 ? 41.775 12.368 49.740 1.00 61.62 93 VAL A O 1
ATOM 683 N N . SER A 1 94 ? 43.388 11.200 48.690 1.00 63.31 94 SER A N 1
ATOM 684 C CA . SER A 1 94 ? 44.421 12.248 48.655 1.00 63.31 94 SER A CA 1
ATOM 685 C C . SER A 1 94 ? 44.051 13.330 47.622 1.00 63.31 94 SER A C 1
ATOM 687 O O . SER A 1 94 ? 43.466 12.976 46.593 1.00 63.31 94 SER A O 1
ATOM 689 N N . PRO A 1 95 ? 44.363 14.625 47.835 1.00 61.50 95 PRO A N 1
ATOM 690 C CA . PRO A 1 95 ? 43.999 15.673 46.885 1.00 61.50 95 PRO A CA 1
ATOM 691 C C . PRO A 1 95 ? 44.741 15.496 45.554 1.00 61.50 95 PRO A C 1
ATOM 693 O O . PRO A 1 95 ? 45.969 15.467 45.511 1.00 61.50 95 PRO A O 1
ATOM 696 N N . GLN A 1 96 ? 43.981 15.394 44.463 1.00 64.25 96 GLN A N 1
ATOM 697 C CA . GLN A 1 96 ? 44.509 15.366 43.100 1.00 64.25 96 GLN A CA 1
ATOM 698 C C . GLN A 1 96 ? 44.417 16.765 42.487 1.00 64.25 96 GLN A C 1
ATOM 700 O O . GLN A 1 96 ? 43.360 17.396 42.518 1.00 64.25 96 GLN A O 1
ATOM 705 N N . THR A 1 97 ? 45.524 17.253 41.931 1.00 63.97 97 THR A N 1
ATOM 706 C CA . THR A 1 97 ? 45.565 18.509 41.175 1.00 63.97 97 THR A CA 1
ATOM 707 C C . THR A 1 97 ? 44.930 18.295 39.804 1.00 63.97 97 THR A C 1
ATOM 709 O O . THR A 1 97 ? 45.374 17.442 39.039 1.00 63.97 97 THR A O 1
ATOM 712 N N . VAL A 1 98 ? 43.889 19.068 39.495 1.00 71.50 98 VAL A N 1
ATOM 713 C CA . VAL A 1 98 ? 43.202 19.045 38.198 1.00 71.50 98 VAL A CA 1
ATOM 714 C C . VAL A 1 98 ? 43.816 20.116 37.298 1.00 71.50 98 VAL A C 1
ATOM 716 O O . VAL A 1 98 ? 43.811 21.296 37.640 1.00 71.50 98 VAL A O 1
ATOM 719 N N . THR A 1 99 ? 44.353 19.710 36.149 1.00 65.44 99 THR A N 1
ATOM 720 C CA . THR A 1 99 ? 44.733 20.624 35.064 1.00 65.44 99 THR A CA 1
ATOM 721 C C . THR A 1 99 ? 43.591 20.672 34.057 1.00 65.44 99 THR A C 1
ATOM 723 O O . THR A 1 99 ? 43.322 19.685 33.376 1.00 65.44 99 THR A O 1
ATOM 726 N N . GLU A 1 100 ? 42.912 21.813 33.960 1.00 68.25 100 GLU A N 1
ATOM 727 C CA . GLU A 1 100 ? 41.862 22.030 32.965 1.00 68.25 100 GLU A CA 1
ATOM 728 C C . GLU A 1 100 ? 42.478 22.482 31.636 1.00 68.25 100 GLU A C 1
ATOM 730 O O . GLU A 1 100 ? 43.182 23.488 31.563 1.00 68.25 100 GLU A O 1
ATOM 735 N N . THR A 1 101 ? 42.216 21.727 30.568 1.00 69.88 101 THR A N 1
ATOM 736 C CA . THR A 1 101 ? 42.527 22.140 29.195 1.00 69.88 101 THR A CA 1
ATOM 737 C C . THR A 1 101 ? 41.264 22.736 28.588 1.00 69.88 101 THR A C 1
ATOM 739 O O . THR A 1 101 ? 40.288 22.023 28.369 1.00 69.88 101 THR A O 1
ATOM 742 N N . ILE A 1 102 ? 41.269 24.044 28.325 1.00 73.38 102 ILE A N 1
ATOM 743 C CA . ILE A 1 102 ? 40.155 24.723 27.655 1.00 73.38 102 ILE A CA 1
ATOM 744 C C . ILE A 1 102 ? 40.285 24.487 26.149 1.00 73.38 102 ILE A C 1
ATOM 746 O O . ILE A 1 102 ? 41.131 25.076 25.478 1.00 73.38 102 ILE A O 1
ATOM 750 N N . THR A 1 103 ? 39.433 23.619 25.612 1.00 72.56 103 THR A N 1
ATOM 751 C CA . THR A 1 103 ? 39.245 23.461 24.168 1.00 72.56 103 THR A CA 1
ATOM 752 C C . THR A 1 103 ? 38.288 24.544 23.672 1.00 72.56 103 THR A C 1
ATOM 754 O O . THR A 1 103 ? 37.148 24.624 24.128 1.00 72.56 103 THR A O 1
ATOM 757 N N . ALA A 1 104 ? 38.745 25.390 22.745 1.00 77.94 104 ALA A N 1
ATOM 758 C CA . ALA A 1 104 ? 37.878 26.364 22.087 1.00 77.94 104 ALA A CA 1
ATOM 759 C C . ALA A 1 104 ? 36.777 25.644 21.279 1.00 77.94 104 ALA A C 1
ATOM 761 O O . ALA A 1 104 ? 37.050 24.597 20.682 1.00 77.94 104 ALA A O 1
ATOM 762 N N . PRO A 1 105 ? 35.541 26.174 21.244 1.00 78.38 105 PRO A N 1
ATOM 763 C CA . PRO A 1 105 ? 34.460 25.561 20.485 1.00 78.38 105 PRO A CA 1
ATOM 764 C C . PRO A 1 105 ? 34.767 25.571 18.976 1.00 78.38 105 PRO A C 1
ATOM 766 O O . PRO A 1 105 ? 35.438 26.487 18.489 1.00 78.38 105 PRO A O 1
ATOM 769 N N . PRO A 1 106 ? 34.273 24.578 18.216 1.00 76.38 106 PRO A N 1
ATOM 770 C CA . PRO A 1 106 ? 34.434 24.556 16.769 1.00 76.38 106 PRO A CA 1
ATOM 771 C C . PRO A 1 106 ? 33.727 25.761 16.133 1.00 76.38 106 PRO A C 1
ATOM 773 O O . PRO A 1 106 ? 32.594 26.091 16.484 1.00 76.38 106 PRO A O 1
ATOM 776 N N . VAL A 1 107 ? 34.397 26.414 15.181 1.00 78.19 107 VAL A N 1
ATOM 777 C CA . VAL A 1 107 ? 33.808 27.502 14.390 1.00 78.19 107 VAL A CA 1
ATOM 778 C C . VAL A 1 107 ? 32.720 26.909 13.493 1.00 78.19 107 VAL A C 1
ATOM 780 O O . VAL A 1 107 ? 32.975 25.967 12.742 1.00 78.19 107 VAL A O 1
ATOM 783 N N . ALA A 1 108 ? 31.499 27.438 13.593 1.00 79.69 108 ALA A N 1
ATOM 784 C CA . ALA A 1 108 ? 30.376 26.986 12.779 1.00 79.69 108 ALA A CA 1
ATOM 785 C C . ALA A 1 108 ? 30.614 27.297 11.285 1.00 79.69 108 ALA A C 1
ATOM 787 O O . ALA A 1 108 ? 31.159 28.357 10.964 1.00 79.69 108 ALA A O 1
ATOM 788 N N . PRO A 1 109 ? 30.202 26.413 10.359 1.00 74.94 109 PRO A N 1
ATOM 789 C CA . PRO A 1 109 ? 30.328 26.673 8.933 1.00 74.94 109 PRO A CA 1
ATOM 790 C C . PRO A 1 109 ? 29.346 27.766 8.494 1.00 74.94 109 PRO A C 1
ATOM 792 O O . PRO A 1 109 ? 28.136 27.661 8.702 1.00 74.94 109 PRO A O 1
ATOM 795 N N . THR A 1 110 ? 29.857 28.808 7.840 1.00 77.38 110 THR A N 1
ATOM 796 C CA . THR A 1 110 ? 29.026 29.815 7.173 1.00 77.38 110 THR A CA 1
ATOM 797 C C . THR A 1 110 ? 28.399 29.193 5.926 1.00 77.38 110 THR A C 1
ATOM 799 O O . THR A 1 110 ? 29.106 28.842 4.984 1.00 77.38 110 THR A O 1
ATOM 802 N N . THR A 1 111 ? 27.075 29.044 5.915 1.00 77.88 111 THR A N 1
ATOM 803 C CA . THR A 1 111 ? 26.323 28.581 4.739 1.00 77.88 111 THR A CA 1
ATOM 804 C C . THR A 1 111 ? 25.925 29.792 3.901 1.00 77.88 111 THR A C 1
ATOM 806 O O . THR A 1 111 ? 25.192 30.656 4.374 1.00 77.88 111 THR A O 1
ATOM 809 N N . THR A 1 112 ? 26.419 29.876 2.668 1.00 75.00 112 THR A N 1
ATOM 810 C CA . THR A 1 112 ? 25.956 30.864 1.685 1.00 75.00 112 THR A CA 1
ATOM 811 C C . THR A 1 112 ? 24.717 30.308 0.986 1.00 75.00 112 THR A C 1
ATOM 813 O O . THR A 1 112 ? 24.765 29.218 0.419 1.00 75.00 112 THR A O 1
ATOM 816 N N . GLU A 1 113 ? 23.600 31.029 1.059 1.00 80.88 113 GLU A N 1
ATOM 817 C CA . GLU A 1 113 ? 22.353 30.648 0.391 1.00 80.88 113 GLU A CA 1
ATOM 818 C C . GLU A 1 113 ? 22.501 30.766 -1.140 1.00 80.88 113 GLU A C 1
ATOM 820 O O . GLU A 1 113 ? 23.136 31.710 -1.621 1.00 80.88 113 GLU A O 1
ATOM 825 N N . PRO A 1 114 ? 21.955 29.826 -1.934 1.00 74.94 114 PRO A N 1
ATOM 826 C CA . PRO A 1 114 ? 22.006 29.923 -3.385 1.00 74.94 114 PRO A CA 1
ATOM 827 C C . PRO A 1 114 ? 21.097 31.046 -3.903 1.00 74.94 114 PRO A C 1
ATOM 829 O O . PRO A 1 114 ? 19.887 31.056 -3.680 1.00 74.94 114 PRO A O 1
ATOM 832 N N . THR A 1 115 ? 21.667 31.971 -4.674 1.00 77.12 115 THR A N 1
ATOM 833 C CA . THR A 1 115 ? 20.902 33.003 -5.385 1.00 77.12 115 THR A CA 1
ATOM 834 C C . THR A 1 115 ? 20.080 32.369 -6.511 1.00 77.12 115 THR A C 1
ATOM 836 O O . THR A 1 115 ? 20.632 31.844 -7.479 1.00 77.12 115 THR A O 1
ATOM 839 N N . THR A 1 116 ? 18.751 32.438 -6.419 1.00 76.62 116 THR A N 1
ATOM 840 C CA . THR A 1 116 ? 17.849 31.930 -7.465 1.00 76.62 116 THR A CA 1
ATOM 841 C C . THR A 1 116 ? 17.692 32.971 -8.574 1.00 76.62 116 THR A C 1
ATOM 843 O O . THR A 1 116 ? 17.142 34.047 -8.351 1.00 76.62 116 THR A O 1
ATOM 846 N N . THR A 1 117 ? 18.155 32.658 -9.787 1.00 75.81 117 THR A N 1
ATOM 847 C CA . THR A 1 117 ? 17.943 33.508 -10.972 1.00 75.81 117 THR A CA 1
ATOM 848 C C . THR A 1 117 ? 16.698 33.034 -11.717 1.00 75.81 117 THR A C 1
ATOM 850 O O . THR A 1 117 ? 16.683 31.935 -12.266 1.00 75.81 117 THR A O 1
ATOM 853 N N . THR A 1 118 ? 15.645 33.853 -11.741 1.00 77.62 118 THR A N 1
ATOM 854 C CA . THR A 1 118 ? 14.416 33.548 -12.492 1.00 77.62 118 THR A CA 1
ATOM 855 C C . THR A 1 118 ? 14.553 34.064 -13.921 1.00 77.62 118 THR A C 1
ATOM 857 O O . THR A 1 118 ? 14.734 35.261 -14.130 1.00 77.62 118 THR A O 1
ATOM 860 N N . THR A 1 119 ? 14.468 33.169 -14.906 1.00 75.25 119 THR A N 1
ATOM 861 C CA . THR A 1 119 ? 14.460 33.530 -16.332 1.00 75.25 119 THR A CA 1
ATOM 862 C C . THR A 1 119 ? 13.024 33.503 -16.843 1.00 75.25 119 THR A C 1
ATOM 864 O O . THR A 1 119 ? 12.413 32.439 -16.920 1.00 75.25 119 THR A O 1
ATOM 867 N N . THR A 1 120 ? 12.475 34.663 -17.198 1.00 79.75 120 THR A N 1
ATOM 868 C CA . THR A 1 120 ? 11.139 34.765 -17.802 1.00 79.75 120 THR A CA 1
ATOM 869 C C . THR A 1 120 ? 11.249 34.572 -19.312 1.00 79.75 120 THR A C 1
ATOM 871 O O . THR A 1 120 ? 11.909 35.355 -19.990 1.00 79.75 120 THR A O 1
ATOM 874 N N . THR A 1 121 ? 10.594 33.540 -19.846 1.00 75.69 121 THR A N 1
ATOM 875 C CA . THR A 1 121 ? 10.474 33.318 -21.295 1.00 75.69 121 THR A CA 1
ATOM 876 C C . THR A 1 121 ? 9.115 33.827 -21.764 1.00 75.69 121 THR A C 1
ATOM 878 O O . THR A 1 121 ? 8.084 33.350 -21.296 1.00 75.69 121 THR A O 1
ATOM 881 N N . THR A 1 122 ? 9.104 34.792 -22.683 1.00 78.69 122 THR A N 1
ATOM 882 C CA . THR A 1 122 ? 7.877 35.306 -23.307 1.00 78.69 122 THR A CA 1
ATOM 883 C C . THR A 1 122 ? 7.593 34.521 -24.585 1.00 78.69 122 THR A C 1
ATOM 885 O O . THR A 1 122 ? 8.389 34.555 -25.521 1.00 78.69 122 THR A O 1
ATOM 888 N N . THR A 1 123 ? 6.460 33.822 -24.639 1.00 74.94 123 THR A N 1
ATOM 889 C CA . THR A 1 123 ? 6.002 33.097 -25.834 1.00 74.94 123 THR A CA 1
ATOM 890 C C . THR A 1 123 ? 5.001 33.950 -26.611 1.00 74.94 123 THR A C 1
ATOM 892 O O . THR A 1 123 ? 3.935 34.284 -26.097 1.00 74.94 123 THR A O 1
ATOM 895 N N . THR A 1 124 ? 5.328 34.290 -27.858 1.00 79.25 124 THR A N 1
ATOM 896 C CA . THR A 1 124 ? 4.409 34.962 -28.790 1.00 79.25 124 THR A CA 1
ATOM 897 C C . THR A 1 124 ? 3.489 33.922 -29.441 1.00 79.25 124 THR A C 1
ATOM 899 O O . THR A 1 124 ? 4.001 32.925 -29.957 1.00 79.25 124 THR A O 1
ATOM 902 N N . PRO A 1 125 ? 2.155 34.105 -29.443 1.00 81.75 125 PRO A N 1
ATOM 903 C CA . PRO A 1 125 ? 1.250 33.179 -30.116 1.00 81.75 125 PRO A CA 1
ATOM 904 C C . PRO A 1 125 ? 1.409 33.255 -31.647 1.00 81.75 125 PRO A C 1
ATOM 906 O O . PRO A 1 125 ? 1.746 34.317 -32.179 1.00 81.75 125 PRO A O 1
ATOM 909 N N . PRO A 1 126 ? 1.154 32.154 -32.378 1.00 79.06 126 PRO A N 1
ATOM 910 C CA . PRO A 1 126 ? 1.152 32.174 -33.837 1.00 79.06 126 PRO A CA 1
ATOM 911 C C . PRO A 1 126 ? 0.003 33.049 -34.379 1.00 79.06 126 PRO A C 1
ATOM 913 O O . PRO A 1 126 ? -1.031 33.185 -33.715 1.00 79.06 126 PRO A O 1
ATOM 916 N N . PRO A 1 127 ? 0.141 33.628 -35.587 1.00 71.12 127 PRO A N 1
ATOM 917 C CA . PRO A 1 127 ? -0.925 34.411 -36.203 1.00 71.12 127 PRO A CA 1
ATOM 918 C C . PRO A 1 127 ? -2.160 33.535 -36.451 1.00 71.12 127 PRO A C 1
ATOM 920 O O . PRO A 1 127 ? -2.070 32.455 -37.035 1.00 71.12 127 PRO A O 1
ATOM 923 N N . THR A 1 128 ? -3.326 33.999 -36.007 1.00 65.44 128 THR A N 1
ATOM 924 C CA . THR A 1 128 ? -4.600 33.300 -36.207 1.00 65.44 128 THR A CA 1
ATOM 925 C C . THR A 1 128 ? -5.179 33.681 -37.569 1.00 65.44 128 THR A C 1
ATOM 927 O O . THR A 1 128 ? -5.390 34.859 -37.847 1.00 65.44 128 THR A O 1
ATOM 930 N N . THR A 1 129 ? -5.433 32.692 -38.429 1.00 63.03 129 THR A N 1
ATOM 931 C CA . THR A 1 129 ? -6.163 32.894 -39.690 1.00 63.03 129 THR A CA 1
ATOM 932 C C . THR A 1 129 ? -7.635 32.585 -39.445 1.00 63.03 129 THR A C 1
ATOM 934 O O . THR A 1 129 ? -7.996 31.428 -39.243 1.00 63.03 129 THR A O 1
ATOM 937 N N . SER A 1 130 ? -8.484 33.612 -39.437 1.00 62.09 130 SER A N 1
ATOM 938 C CA . SER A 1 130 ? -9.936 33.441 -39.336 1.00 62.09 130 SER A CA 1
ATOM 939 C C . SER A 1 130 ? -10.522 33.185 -40.722 1.00 62.09 130 SER A C 1
ATOM 941 O O . SER A 1 130 ? -10.545 34.079 -41.564 1.00 62.09 130 SER A O 1
ATOM 943 N N . ILE A 1 131 ? -11.011 31.969 -40.953 1.00 63.94 131 ILE A N 1
ATOM 944 C CA . ILE A 1 131 ? -11.866 31.635 -42.097 1.00 63.94 131 ILE A CA 1
ATOM 945 C C . ILE A 1 131 ? -13.328 31.797 -41.672 1.00 63.94 131 ILE A C 1
ATOM 947 O O . ILE A 1 131 ? -13.812 31.090 -40.791 1.00 63.94 131 ILE A O 1
ATOM 951 N N . SER A 1 132 ? -14.022 32.762 -42.276 1.00 58.22 132 SER A N 1
ATOM 952 C CA . SER A 1 132 ? -15.451 32.993 -42.045 1.00 58.22 132 SER A CA 1
ATOM 953 C C . SER A 1 132 ? -16.254 32.004 -42.890 1.00 58.22 132 SER A C 1
ATOM 955 O O . SER A 1 132 ? -16.187 32.049 -44.117 1.00 58.22 132 SER A O 1
ATOM 957 N N . THR A 1 133 ? -16.969 31.081 -42.246 1.00 58.81 133 THR A N 1
ATOM 958 C CA . THR A 1 133 ? -17.876 30.140 -42.923 1.00 58.81 133 THR A CA 1
ATOM 959 C C . THR A 1 133 ? -19.297 30.671 -42.787 1.00 58.81 133 THR A C 1
ATOM 961 O O . THR A 1 133 ? -19.880 30.605 -41.706 1.00 58.81 133 THR A O 1
ATOM 964 N N . GLU A 1 134 ? -19.859 31.219 -43.862 1.00 60.12 134 GLU A N 1
ATOM 965 C CA . GLU A 1 134 ? -21.271 31.601 -43.894 1.00 60.12 134 GLU A CA 1
ATOM 966 C C . GLU A 1 134 ? -22.127 30.345 -44.108 1.00 60.12 134 GLU A C 1
ATOM 968 O O . GLU A 1 134 ? -22.059 29.693 -45.148 1.00 60.12 134 GLU A O 1
ATOM 973 N N . THR A 1 135 ? -22.910 29.970 -43.094 1.00 57.31 135 THR A N 1
ATOM 974 C CA . THR A 1 135 ? -23.885 28.874 -43.182 1.00 57.31 135 THR A CA 1
ATOM 975 C C . THR A 1 135 ? -25.233 29.459 -43.589 1.00 57.31 135 THR A C 1
ATOM 977 O O . THR A 1 135 ? -25.914 30.076 -42.772 1.00 57.31 135 THR A O 1
ATOM 980 N N . SER A 1 136 ? -25.624 29.277 -44.852 1.00 55.22 136 SER A N 1
ATOM 981 C CA . SER A 1 136 ? -26.983 29.578 -45.312 1.00 55.22 136 SER A CA 1
ATOM 982 C C . SER A 1 136 ? -27.918 28.455 -44.862 1.00 55.22 136 SER A C 1
ATOM 984 O O . SER A 1 136 ? -27.750 27.307 -45.269 1.00 55.22 136 SER A O 1
ATOM 986 N N . THR A 1 137 ? -28.869 28.766 -43.981 1.00 59.75 137 THR A N 1
ATOM 987 C CA . THR A 1 137 ? -29.913 27.826 -43.547 1.00 59.75 137 THR A CA 1
ATOM 988 C C . THR A 1 137 ? -31.180 28.128 -44.338 1.00 59.75 137 THR A C 1
ATOM 990 O O . THR A 1 137 ? -31.801 29.167 -44.122 1.00 59.75 137 THR A O 1
ATOM 993 N N . GLU A 1 138 ? -31.563 27.239 -45.255 1.00 61.59 138 GLU A N 1
ATOM 994 C CA . GLU A 1 138 ? -32.893 27.271 -45.868 1.00 61.59 138 GLU A CA 1
ATOM 995 C C . GLU A 1 138 ? -33.883 26.501 -44.987 1.00 61.59 138 GLU A C 1
ATOM 997 O O . GLU A 1 138 ? -33.703 25.318 -44.699 1.00 61.59 138 GLU A O 1
ATOM 1002 N N . THR A 1 139 ? -34.937 27.187 -44.545 1.00 64.06 139 THR A N 1
ATOM 1003 C CA . THR A 1 139 ? -36.033 26.602 -43.765 1.00 64.06 139 THR A CA 1
ATOM 1004 C C . THR A 1 139 ? -37.130 26.140 -44.718 1.00 64.06 139 THR A C 1
ATOM 1006 O O . THR A 1 139 ? -37.755 26.961 -45.388 1.00 64.06 139 THR A O 1
ATOM 1009 N N . VAL A 1 140 ? -37.395 24.834 -44.755 1.00 68.81 140 VAL A N 1
ATOM 1010 C CA . VAL A 1 140 ? -38.530 24.249 -45.484 1.00 68.81 140 VAL A CA 1
ATOM 1011 C C . VAL A 1 140 ? -39.691 24.042 -44.511 1.00 68.81 140 VAL A C 1
ATOM 1013 O O . VAL A 1 140 ? -39.547 23.355 -43.502 1.00 68.81 140 VAL A O 1
ATOM 1016 N N . THR A 1 141 ? -40.844 24.643 -44.811 1.00 69.31 141 THR A N 1
ATOM 1017 C CA . THR A 1 141 ? -42.082 24.504 -44.028 1.00 69.31 141 THR A CA 1
ATOM 1018 C C . THR A 1 141 ? -43.001 23.492 -44.704 1.00 69.31 141 THR A C 1
ATOM 1020 O O . THR A 1 141 ? -43.545 23.772 -45.771 1.00 69.31 141 THR A O 1
ATOM 1023 N N . GLU A 1 142 ? -43.226 22.339 -44.074 1.00 66.31 142 GLU A N 1
ATOM 1024 C CA . GLU A 1 142 ? -44.263 21.393 -44.499 1.00 66.31 142 GLU A CA 1
ATOM 1025 C C . GLU A 1 142 ? -45.564 21.632 -43.720 1.00 66.31 142 GLU A C 1
ATOM 1027 O O . GLU A 1 142 ? -45.580 21.695 -42.492 1.00 66.31 142 GLU A O 1
ATOM 1032 N N . THR A 1 143 ? -46.674 21.782 -44.449 1.00 68.81 143 THR A N 1
ATOM 1033 C CA . THR A 1 143 ? -48.019 21.955 -43.881 1.00 68.81 143 THR A CA 1
ATOM 1034 C C . THR A 1 143 ? -48.760 20.625 -43.941 1.00 68.81 143 THR A C 1
ATOM 1036 O O . THR A 1 143 ? -49.013 20.112 -45.028 1.00 68.81 143 THR A O 1
ATOM 1039 N N . VAL A 1 144 ? -49.145 20.078 -42.786 1.00 68.69 144 VAL A N 1
ATOM 1040 C CA . VAL A 1 144 ? -49.985 18.874 -42.707 1.00 68.69 144 VAL A CA 1
ATOM 1041 C C . VAL A 1 144 ? -51.420 19.278 -42.375 1.00 68.69 144 VAL A C 1
ATOM 1043 O O . VAL A 1 144 ? -51.696 19.825 -41.309 1.00 68.69 144 VAL A O 1
ATOM 1046 N N . THR A 1 145 ? -52.348 18.999 -43.292 1.00 62.44 145 THR A N 1
ATOM 1047 C CA . THR A 1 145 ? -53.792 19.190 -43.096 1.00 62.44 145 THR A CA 1
ATOM 1048 C C . THR A 1 145 ? -54.406 17.916 -42.520 1.00 62.44 145 THR A C 1
ATOM 1050 O O . THR A 1 145 ? -54.484 16.896 -43.201 1.00 62.44 145 THR A O 1
ATOM 1053 N N . ALA A 1 146 ? -54.868 17.967 -41.271 1.00 64.31 146 ALA A N 1
ATOM 1054 C CA . ALA A 1 146 ? -55.658 16.890 -40.681 1.00 64.31 146 ALA A CA 1
ATOM 1055 C C . ALA A 1 146 ? -57.144 17.066 -41.040 1.00 64.31 146 ALA A C 1
ATOM 1057 O O . ALA A 1 146 ? -57.718 18.135 -40.833 1.00 64.31 146 ALA A O 1
ATOM 1058 N N . THR A 1 147 ? -57.766 16.013 -41.575 1.00 65.06 147 THR A N 1
ATOM 1059 C CA . THR A 1 147 ? -59.212 15.972 -41.856 1.00 65.06 147 THR A CA 1
ATOM 1060 C C . THR A 1 147 ? -59.961 15.574 -40.579 1.00 65.06 147 THR A C 1
ATOM 1062 O O . THR A 1 147 ? -59.601 14.555 -39.987 1.00 65.06 147 THR A O 1
ATOM 1065 N N . PRO A 1 148 ? -60.979 16.327 -40.122 1.00 61.78 148 PRO A N 1
ATOM 1066 C CA . PRO A 1 148 ? -61.780 15.920 -38.973 1.00 61.78 148 PRO A CA 1
ATOM 1067 C C . PRO A 1 148 ? -62.732 14.777 -39.364 1.00 61.78 148 PRO A C 1
ATOM 1069 O O . PRO A 1 148 ? -63.383 14.836 -40.408 1.00 61.78 148 PRO A O 1
ATOM 1072 N N . ALA A 1 149 ? -62.795 13.731 -38.539 1.00 59.16 149 ALA A N 1
ATOM 1073 C CA . ALA A 1 149 ? -63.646 12.560 -38.766 1.00 59.16 149 ALA A CA 1
ATOM 1074 C C . ALA A 1 149 ? -65.092 12.789 -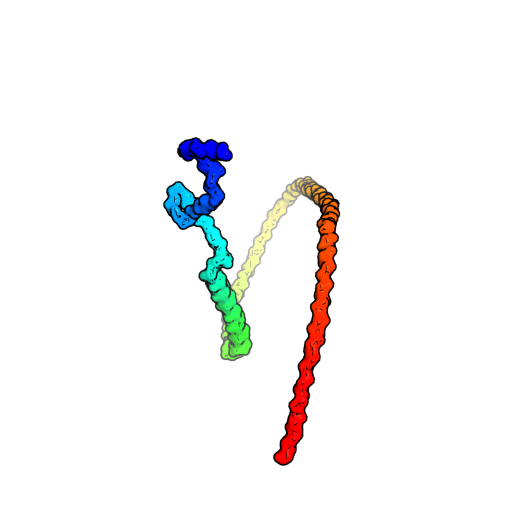38.259 1.00 59.16 149 ALA A C 1
ATOM 1076 O O . ALA A 1 149 ? -65.238 13.409 -37.202 1.00 59.16 149 ALA A O 1
ATOM 1077 N N . PRO A 1 150 ? -66.139 12.307 -38.967 1.00 55.09 150 PRO A N 1
ATOM 1078 C CA . PRO A 1 150 ? -67.502 12.188 -38.441 1.00 55.09 150 PRO A CA 1
ATOM 1079 C C . PRO A 1 150 ? -67.707 10.937 -37.573 1.00 55.09 150 PRO A C 1
ATOM 1081 O O . PRO A 1 150 ? -67.054 9.902 -37.847 1.00 55.09 150 PRO A O 1
#

Secondary structure (DSSP, 8-state):
----PPPPTT--TT-S-------S--S--PPPP---GGG-HHHHHHHHHHHHHHHHHHHHHHHHHHH---S-------PPP-----PPP--PPPPPPP----PPPPPPP-PPPP-----PPPPPPPPP---------PPP-PPP-PPPP-